Protein 1J55 (pdb70)

Sequence (88 aa):
MTELETAMGMIIDVFSRYSGSEGSTQTLTKGELKVLMEKELPGFLDAVDKLLKDLDANGDAQVDFSEFIVFVAAITSACHKYFEKAGL

InterPro domains:
  IPR001751 S100/Calcium binding protein 7/8-like, conserved site [PS00303] (57-78)
  IPR002048 EF-hand domain [PS50222] (49-84)
  IPR002048 EF-hand domain [SM00054] (53-81)
  IPR011992 EF-hand domain pair [SSF47473] (1-91)
  IPR013787 S100/CaBP-9k-type, calcium binding, subdomain [PF01023] (4-47)
  IPR013787 S100/CaBP-9k-type, calcium binding, subdomain [SM01394] (4-46)
  IPR034325 S-100 [cd00213] (2-89)

Structure (mmCIF, N/CA/C/O backbone):
data_1J55
#
_entry.id   1J55
#
_cell.length_a   60.827
_cell.length_b   60.827
_cell.length_c   47.610
_cell.angle_alpha   90
_cell.angle_beta   90
_cell.angle_gamma   90
#
_symmetry.space_group_name_H-M   'P 41 21 2'
#
loop_
_entity.id
_entity.type
_entity.pdbx_description
1 polymer 'S-100P PROTEIN'
2 non-polymer 'CALCIUM ION'
3 water water
#
loop_
_atom_site.group_PDB
_atom_site.id
_atom_site.type_symbol
_atom_site.label_atom_id
_atom_site.label_alt_id
_atom_site.label_comp_id
_atom_site.label_asym_id
_atom_site.label_entity_id
_atom_site.label_seq_id
_atom_site.pdbx_PDB_ins_code
_atom_site.Cartn_x
_atom_site.Cartn_y
_atom_site.Cartn_z
_atom_site.occupancy
_atom_site.B_iso_or_equiv
_atom_site.auth_seq_id
_atom_site.auth_comp_id
_atom_site.auth_asym_id
_atom_site.auth_atom_id
_atom_site.pdbx_PDB_model_num
ATOM 1 N N . MET A 1 1 ? 39.796 31.203 2.745 1.00 26.79 1 MET A N 1
ATOM 2 C CA . MET A 1 1 ? 38.534 31.636 3.370 1.00 23.59 1 MET A CA 1
ATOM 3 C C . MET A 1 1 ? 38.930 32.140 4.752 1.00 22.12 1 MET A C 1
ATOM 4 O O . MET A 1 1 ? 39.698 31.473 5.447 1.00 21.74 1 MET A O 1
ATOM 9 N N . THR A 1 2 ? 38.413 33.316 5.133 1.00 20.27 2 THR A N 1
ATOM 10 C CA . THR A 1 2 ? 38.715 33.931 6.416 1.00 18.53 2 THR A CA 1
ATOM 11 C C . THR A 1 2 ? 37.875 33.320 7.506 1.00 17.89 2 THR A C 1
ATOM 12 O O . THR A 1 2 ? 36.958 32.574 7.220 1.00 16.97 2 THR A O 1
ATOM 16 N N . GLU A 1 3 ? 38.154 33.679 8.759 1.00 16.89 3 GLU A N 1
ATOM 17 C CA . GLU A 1 3 ? 37.353 33.132 9.840 1.00 17.05 3 GLU A CA 1
ATOM 18 C C . GLU A 1 3 ? 35.904 33.590 9.754 1.00 14.63 3 GLU A C 1
ATOM 19 O O . GLU A 1 3 ? 34.983 32.794 9.920 1.00 15.71 3 GLU A O 1
ATOM 25 N N . LEU A 1 4 ? 35.704 34.868 9.474 1.00 15.92 4 LEU A N 1
ATOM 26 C CA . LEU A 1 4 ? 34.350 35.420 9.410 1.00 16.55 4 LEU A CA 1
ATOM 27 C C . LEU A 1 4 ? 33.593 34.889 8.176 1.00 17.82 4 LEU A C 1
ATOM 28 O O . LEU A 1 4 ? 32.411 34.611 8.269 1.00 18.20 4 LEU A O 1
ATOM 33 N N . GLU A 1 5 ? 34.259 34.770 7.019 1.00 18.19 5 GLU A N 1
ATOM 34 C CA . GLU A 1 5 ? 33.569 34.218 5.843 1.00 18.96 5 GLU A CA 1
ATOM 35 C C . GLU A 1 5 ? 33.168 32.755 6.126 1.00 17.70 5 GLU A C 1
ATOM 36 O O . GLU A 1 5 ? 32.099 32.287 5.720 1.00 18.58 5 GLU A O 1
ATOM 42 N N . THR A 1 6 ? 34.021 32.051 6.854 1.00 17.51 6 THR A N 1
ATOM 43 C CA . THR A 1 6 ? 33.742 30.649 7.198 1.00 15.03 6 THR A CA 1
ATOM 44 C C . THR A 1 6 ? 32.504 30.566 8.105 1.00 14.77 6 THR A C 1
ATOM 45 O O . THR A 1 6 ? 31.649 29.658 7.950 1.00 14.28 6 THR A O 1
ATOM 49 N N . ALA A 1 7 ? 32.407 31.489 9.074 1.00 14.29 7 ALA A N 1
ATOM 50 C CA . ALA A 1 7 ? 31.248 31.500 9.982 1.00 14.53 7 ALA A CA 1
ATOM 51 C C . ALA A 1 7 ? 29.983 31.752 9.164 1.00 13.34 7 ALA A C 1
ATOM 52 O O . ALA A 1 7 ? 28.978 31.090 9.361 1.00 15.13 7 ALA A O 1
ATOM 54 N N . MET A 1 8 ? 30.038 32.701 8.243 1.00 12.54 8 MET A N 1
ATOM 55 C CA . MET A 1 8 ? 28.881 32.975 7.399 1.00 15.52 8 MET A CA 1
ATOM 56 C C . MET A 1 8 ? 28.531 31.736 6.540 1.00 15.98 8 MET A C 1
ATOM 57 O O . MET A 1 8 ? 27.363 31.414 6.334 1.00 14.17 8 MET A O 1
ATOM 62 N N . GLY A 1 9 ? 29.548 31.076 6.005 1.00 14.54 9 GLY A N 1
ATOM 63 C CA . GLY A 1 9 ? 29.266 29.896 5.205 1.00 16.52 9 GLY A CA 1
ATOM 64 C C . GLY A 1 9 ? 28.656 28.778 6.055 1.00 16.35 9 GLY A C 1
ATOM 65 O O . GLY A 1 9 ? 27.854 27.950 5.597 1.00 16.65 9 GLY A O 1
ATOM 66 N N . MET A 1 10 ? 29.062 28.747 7.309 1.00 15.73 10 MET A N 1
ATOM 67 C CA . MET A 1 10 ? 28.573 27.747 8.223 1.00 16.46 10 MET A CA 1
ATOM 68 C C . MET A 1 10 ? 27.080 27.950 8.575 1.00 15.76 10 MET A C 1
ATOM 69 O O . MET A 1 10 ? 26.341 26.995 8.788 1.00 15.45 10 MET A O 1
ATOM 74 N N . ILE A 1 11 ? 26.628 29.189 8.656 1.00 15.04 11 ILE A N 1
ATOM 75 C CA . ILE A 1 11 ? 25.207 29.409 8.970 1.00 14.55 11 ILE A CA 1
ATOM 76 C C . ILE A 1 11 ? 24.399 28.993 7.739 1.00 13.93 11 ILE A C 1
ATOM 77 O O . ILE A 1 11 ? 23.363 28.330 7.830 1.00 13.18 11 ILE A O 1
ATOM 82 N N . ILE A 1 12 ? 24.894 29.354 6.564 1.00 12.81 12 ILE A N 1
ATOM 83 C CA . ILE A 1 12 ? 24.194 28.950 5.365 1.00 14.93 12 ILE A CA 1
ATOM 84 C C . ILE A 1 12 ? 24.166 27.417 5.288 1.00 13.44 12 ILE A C 1
ATOM 85 O O . ILE A 1 12 ? 23.143 26.832 4.922 1.00 14.03 12 ILE A O 1
ATOM 90 N N . ASP A 1 13 ? 25.278 26.786 5.650 1.00 14.96 13 ASP A N 1
ATOM 91 C CA . ASP A 1 13 ? 25.398 25.309 5.594 1.00 15.21 13 ASP A CA 1
ATOM 92 C C . ASP A 1 13 ? 24.336 24.725 6.506 1.00 14.88 13 ASP A C 1
ATOM 93 O O . ASP A 1 13 ? 23.566 23.849 6.090 1.00 14.53 13 ASP A O 1
ATOM 98 N N . VAL A 1 14 ? 24.291 25.216 7.744 1.00 14.93 14 VAL A N 1
ATOM 99 C CA . VAL A 1 14 ? 23.300 24.716 8.700 1.00 15.13 14 VAL A CA 1
ATOM 100 C C . VAL A 1 14 ? 21.911 24.849 8.141 1.00 14.82 14 VAL A C 1
ATOM 101 O O . VAL A 1 14 ? 21.166 23.858 8.091 1.00 16.40 14 VAL A O 1
ATOM 105 N N . PHE A 1 15 ? 21.551 26.035 7.674 1.00 13.74 15 PHE A N 1
ATOM 106 C CA . PHE A 1 15 ? 20.208 26.180 7.106 1.00 16.35 15 PHE A CA 1
ATOM 107 C C . PHE A 1 15 ? 19.853 25.167 5.991 1.00 16.67 15 PHE A C 1
ATOM 108 O O . PHE A 1 15 ? 18.776 24.538 6.010 1.00 16.99 15 PHE A O 1
ATOM 116 N N . SER A 1 16 ? 20.760 25.003 5.039 1.00 16.97 16 SER A N 1
ATOM 117 C CA . SER A 1 16 ? 20.533 24.088 3.927 1.00 19.72 16 SER A CA 1
ATOM 118 C C . SER A 1 16 ? 20.408 22.640 4.365 1.00 18.18 16 SER A C 1
ATOM 119 O O . SER A 1 16 ? 19.718 21.886 3.706 1.00 17.39 16 SER A O 1
ATOM 122 N N . ARG A 1 17 ? 21.056 22.2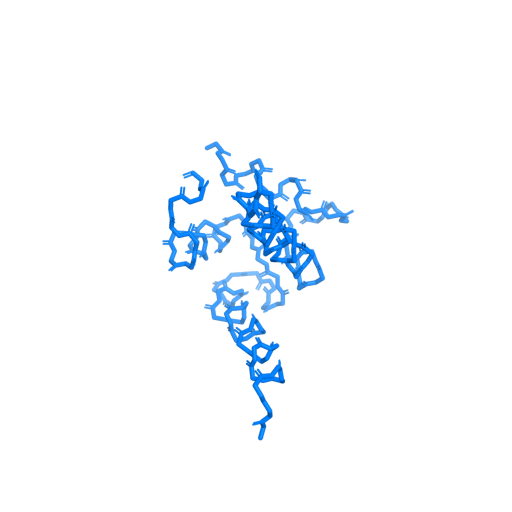37 5.461 1.00 19.39 17 ARG A N 1
ATOM 123 C CA . ARG A 1 17 ? 20.930 20.849 5.940 1.00 19.45 17 ARG A CA 1
ATOM 124 C C . ARG A 1 17 ? 19.530 20.499 6.463 1.00 18.43 17 ARG A C 1
ATOM 125 O O . ARG A 1 17 ? 19.169 19.316 6.562 1.00 18.84 17 ARG A O 1
ATOM 133 N N . TYR A 1 18 ? 18.722 21.491 6.782 1.00 17.73 18 TYR A N 1
ATOM 134 C CA . TYR A 1 18 ? 17.417 21.174 7.337 1.00 18.20 18 TYR A CA 1
ATOM 135 C C . TYR A 1 18 ? 16.230 21.665 6.536 1.00 19.71 18 TYR A C 1
ATOM 136 O O . TYR A 1 18 ? 15.112 21.277 6.826 1.00 19.32 18 TYR A O 1
ATOM 145 N N . SER A 1 19 ? 16.468 22.531 5.559 1.00 18.42 19 SER A N 1
ATOM 146 C CA . SER A 1 19 ? 15.381 23.115 4.803 1.00 20.30 19 SER A CA 1
ATOM 147 C C . SER A 1 19 ? 14.939 22.316 3.601 1.00 19.64 19 SER A C 1
ATOM 148 O O . SER A 1 19 ? 14.011 22.737 2.939 1.00 19.82 19 SER A O 1
ATOM 151 N N . GLY A 1 20 ? 15.614 21.191 3.340 1.00 19.84 20 GLY A N 1
ATOM 152 C CA . GLY A 1 20 ? 15.318 20.363 2.183 1.00 21.15 20 GLY A CA 1
ATOM 153 C C . GLY A 1 20 ? 14.486 19.104 2.362 1.00 22.50 20 GLY A C 1
ATOM 154 O O . GLY A 1 20 ? 14.238 18.408 1.404 1.00 24.16 20 GLY A O 1
ATOM 155 N N . SER A 1 21 ? 14.014 18.799 3.558 1.00 24.54 21 SER A N 1
ATOM 156 C CA . SER A 1 21 ? 13.247 17.575 3.689 1.00 25.24 21 SER A CA 1
ATOM 157 C C . SER A 1 21 ? 11.757 17.691 3.297 1.00 24.91 21 SER A C 1
ATOM 158 O O . SER A 1 21 ? 11.105 16.685 3.016 1.00 26.06 21 SER A O 1
ATOM 161 N N . GLU A 1 22 ? 11.202 18.901 3.252 1.00 22.93 22 GLU A N 1
ATOM 162 C CA . GLU A 1 22 ? 9.807 19.030 2.817 1.00 21.30 22 GLU A CA 1
ATOM 163 C C . GLU A 1 22 ? 9.481 20.426 2.327 1.00 19.62 22 GLU A C 1
ATOM 164 O O . GLU A 1 22 ? 10.092 21.411 2.756 1.00 14.67 22 GLU A O 1
ATOM 170 N N . GLY A 1 23 ? 8.536 20.479 1.388 1.00 20.42 23 GLY A N 1
ATOM 171 C CA . GLY A 1 23 ? 8.093 21.737 0.791 1.00 19.67 23 GLY A CA 1
ATOM 172 C C . GLY A 1 23 ? 9.262 22.430 0.113 1.00 19.52 23 GLY A C 1
ATOM 173 O O . GLY A 1 23 ? 10.163 21.775 -0.363 1.00 18.70 23 GLY A O 1
ATOM 174 N N . SER A 1 24 ? 9.252 23.752 0.087 1.00 19.04 24 SER A N 1
ATOM 175 C CA . SER A 1 24 ? 10.321 24.490 -0.554 1.00 20.24 24 SER A CA 1
ATOM 176 C C . SER A 1 24 ? 11.672 24.146 0.041 1.00 18.91 24 SER A C 1
ATOM 177 O O . SER A 1 24 ? 11.803 24.049 1.253 1.00 18.64 24 SER A O 1
ATOM 180 N N . THR A 1 25 ? 12.681 23.990 -0.813 1.00 19.21 25 THR A N 1
ATOM 181 C CA . THR A 1 25 ? 14.060 23.677 -0.364 1.00 19.07 25 THR A CA 1
ATOM 182 C C . THR A 1 25 ? 14.731 24.950 0.155 1.00 18.09 25 THR A C 1
ATOM 183 O O . THR A 1 25 ? 15.843 24.919 0.656 1.00 16.95 25 THR A O 1
ATOM 187 N N . GLN A 1 26 ? 14.054 26.080 0.028 1.00 16.13 26 GLN A N 1
ATOM 188 C CA . GLN A 1 26 ? 14.616 27.321 0.532 1.00 17.69 26 GLN A CA 1
ATOM 189 C C . GLN A 1 26 ? 13.965 27.776 1.864 1.00 16.56 26 GLN A C 1
ATOM 190 O O . GLN A 1 26 ? 14.265 28.871 2.367 1.00 15.73 26 GLN A O 1
ATOM 196 N N . THR A 1 27 ? 13.047 26.988 2.419 1.00 15.84 27 THR A N 1
ATOM 197 C CA . THR A 1 27 ? 12.461 27.425 3.678 1.00 14.23 27 THR A CA 1
ATOM 198 C C . THR A 1 27 ? 12.292 26.282 4.678 1.00 15.99 27 THR A C 1
ATOM 199 O O . THR A 1 27 ? 12.382 25.096 4.334 1.00 14.51 27 THR A O 1
ATOM 203 N N . LEU A 1 28 ? 12.069 26.661 5.932 1.00 13.28 28 LEU A N 1
ATOM 204 C CA . LEU A 1 28 ? 11.848 25.686 6.998 1.00 14.50 28 LEU A CA 1
ATOM 205 C C . LEU A 1 28 ? 10.375 25.652 7.349 1.00 13.78 28 LEU A C 1
ATOM 206 O O . LEU A 1 28 ? 9.786 26.699 7.586 1.00 14.33 28 LEU A O 1
ATOM 211 N N . THR A 1 29 ? 9.768 24.467 7.358 1.00 15.21 29 THR A N 1
ATOM 212 C CA . THR A 1 29 ? 8.345 24.357 7.770 1.00 14.63 29 THR A CA 1
ATOM 213 C C . THR A 1 29 ? 8.480 24.198 9.276 1.00 15.08 29 THR A C 1
ATOM 214 O O . THR A 1 29 ? 9.613 24.190 9.767 1.00 14.04 29 THR A O 1
ATOM 218 N N . LYS A 1 30 ? 7.366 24.028 9.999 1.00 14.08 30 LYS A N 1
ATOM 219 C CA . LYS A 1 30 ? 7.429 23.833 11.465 1.00 15.35 30 LYS A CA 1
ATOM 220 C C . LYS A 1 30 ? 8.181 22.529 11.765 1.00 16.04 30 LYS A C 1
ATOM 221 O O . LYS A 1 30 ? 8.975 22.431 12.711 1.00 15.35 30 LYS A O 1
ATOM 227 N N . GLY A 1 31 ? 7.976 21.519 10.938 1.00 14.00 31 GLY A N 1
ATOM 228 C CA . GLY A 1 31 ? 8.652 20.245 11.179 1.00 15.05 31 GLY A CA 1
ATOM 229 C C . GLY A 1 31 ? 10.157 20.322 11.015 1.00 15.50 31 GLY A C 1
ATOM 230 O O . GLY A 1 31 ? 10.925 19.800 11.848 1.00 15.02 31 GLY A O 1
ATOM 231 N N . GLU A 1 32 ? 10.597 20.986 9.951 1.00 14.88 32 GLU A N 1
ATOM 232 C CA . GLU A 1 32 ? 12.024 21.141 9.705 1.00 15.37 32 GLU A CA 1
ATOM 233 C C . GLU A 1 32 ? 12.653 21.997 10.804 1.00 15.87 32 GLU A C 1
ATOM 234 O O . GLU A 1 32 ? 13.760 21.704 11.261 1.00 16.98 32 GLU A O 1
ATOM 240 N N . LEU A 1 33 ? 11.959 23.055 11.217 1.00 15.17 33 LEU A N 1
ATOM 241 C CA . LEU A 1 33 ? 12.446 23.929 12.278 1.00 13.71 33 LEU A CA 1
ATOM 242 C C . LEU A 1 33 ? 12.604 23.130 13.588 1.00 16.08 33 LEU A C 1
ATOM 243 O O . LEU A 1 33 ? 13.549 23.324 14.323 1.00 16.28 33 LEU A O 1
ATOM 248 N N . LYS A 1 34 ? 11.630 22.276 13.909 1.00 16.86 34 LYS A N 1
ATOM 249 C CA . LYS A 1 34 ? 11.730 21.448 15.131 1.00 16.27 34 LYS A CA 1
ATOM 250 C C . LYS A 1 34 ? 13.040 20.628 15.103 1.00 15.92 34 LYS A C 1
ATOM 251 O O . LYS A 1 34 ? 13.784 20.592 16.096 1.00 15.31 34 LYS A O 1
ATOM 257 N N . VAL A 1 35 ? 13.317 19.971 13.966 1.00 15.50 35 VAL A N 1
ATOM 258 C CA . VAL A 1 35 ? 14.539 19.187 13.821 1.00 15.35 35 VAL A CA 1
ATOM 259 C C . VAL A 1 35 ? 15.782 20.087 13.889 1.00 15.32 35 VAL A C 1
ATOM 260 O O . VAL A 1 35 ? 16.726 19.776 14.605 1.00 15.25 35 VAL A O 1
ATOM 264 N N . LEU A 1 36 ? 15.797 21.195 13.154 1.00 14.68 36 LEU A N 1
ATOM 265 C CA . LEU A 1 36 ? 16.959 22.116 13.232 1.00 15.35 36 LEU A CA 1
ATOM 266 C C . LEU A 1 36 ? 17.214 22.570 14.701 1.00 16.42 36 LEU A C 1
ATOM 267 O O . LEU A 1 36 ? 18.368 22.580 15.186 1.00 15.45 36 LEU A O 1
ATOM 272 N N . MET A 1 37 ? 16.158 22.940 15.432 1.00 15.99 37 MET A N 1
ATOM 273 C CA . MET A 1 37 ? 16.361 23.375 16.813 1.00 16.38 37 MET A CA 1
ATOM 274 C C . MET A 1 37 ? 16.898 22.290 17.750 1.00 17.11 37 MET A C 1
ATOM 275 O O . MET A 1 37 ? 17.805 22.590 18.533 1.00 18.10 37 MET A O 1
ATOM 280 N N . GLU A 1 38 ? 16.357 21.060 17.695 1.00 18.49 38 GLU A N 1
ATOM 281 C CA . GLU A 1 38 ? 16.839 19.942 18.560 1.00 19.90 38 GLU A CA 1
ATOM 282 C C . GLU A 1 38 ? 18.268 19.560 18.212 1.00 19.83 38 GLU A C 1
ATOM 283 O O . GLU A 1 38 ? 19.065 19.204 19.104 1.00 19.41 38 GLU A O 1
ATOM 289 N N . LYS A 1 39 ? 18.628 19.655 16.929 1.00 18.43 39 LYS A N 1
ATOM 290 C CA . LYS A 1 39 ? 20.000 19.301 16.519 1.00 18.86 39 LYS A CA 1
ATOM 291 C C . LYS A 1 39 ? 21.077 20.411 16.610 1.00 18.53 39 LYS A C 1
ATOM 292 O O . LYS A 1 39 ? 22.235 20.114 16.945 1.00 18.29 39 LYS A O 1
ATOM 298 N N . GLU A 1 40 ? 20.705 21.673 16.321 1.00 15.10 40 GLU A N 1
ATOM 299 C CA . GLU A 1 40 ? 21.639 22.803 16.312 1.00 14.25 40 GLU A CA 1
ATOM 300 C C . GLU A 1 40 ? 21.582 23.760 17.511 1.00 15.09 40 GLU A C 1
ATOM 301 O O . GLU A 1 40 ? 22.599 24.376 17.875 1.00 15.94 40 GLU A O 1
ATOM 307 N N . LEU A 1 41 ? 20.409 23.900 18.108 1.00 14.60 41 LEU A N 1
ATOM 308 C CA . LEU A 1 41 ? 20.259 24.755 19.289 1.00 17.75 41 LEU A CA 1
ATOM 309 C C . LEU A 1 41 ? 19.553 23.954 20.376 1.00 17.76 41 LEU A C 1
ATOM 310 O O . LEU A 1 41 ? 18.556 24.410 20.913 1.00 18.26 41 LEU A O 1
ATOM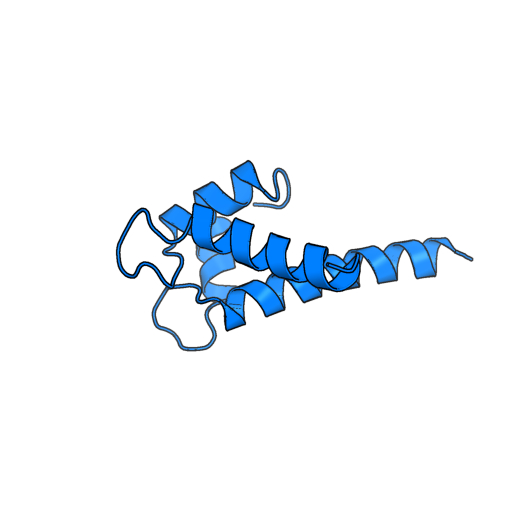 315 N N . PRO A 1 42 ? 20.076 22.752 20.719 1.00 20.52 42 PRO A N 1
ATOM 316 C CA . PRO A 1 42 ? 19.432 21.940 21.750 1.00 22.12 42 PRO A CA 1
ATOM 317 C C . PRO A 1 42 ? 19.306 22.685 23.058 1.00 23.94 42 PRO A C 1
ATOM 318 O O . PRO A 1 42 ? 20.195 23.460 23.433 1.00 26.37 42 PRO A O 1
ATOM 322 N N . GLY A 1 43 ? 18.179 22.462 23.718 1.00 24.93 43 GLY A N 1
ATOM 323 C CA . GLY A 1 43 ? 17.923 23.087 24.999 1.00 28.35 43 GLY A CA 1
ATOM 324 C C . GLY A 1 43 ? 17.365 24.499 24.894 1.00 29.09 43 GLY A C 1
ATOM 325 O O . GLY A 1 43 ? 16.930 25.039 25.894 1.00 29.95 43 GLY A O 1
ATOM 326 N N . PHE A 1 44 ? 17.389 25.105 23.707 1.00 28.40 44 PHE A N 1
ATOM 327 C CA . PHE A 1 44 ? 16.873 26.453 23.555 1.00 28.43 44 PHE A CA 1
ATOM 328 C C . PHE A 1 44 ? 15.371 26.531 23.802 1.00 29.32 44 PHE A C 1
ATOM 329 O O . 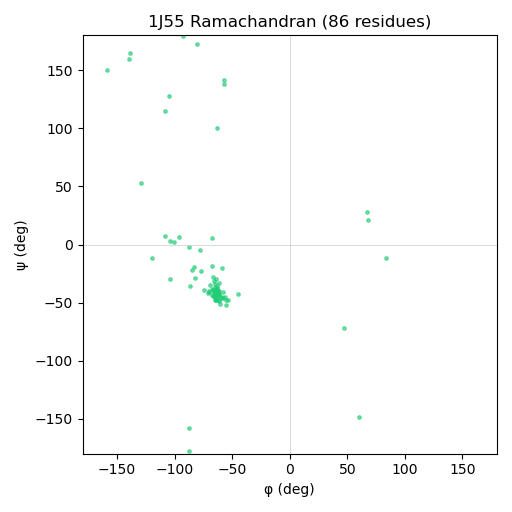PHE A 1 44 ? 14.899 27.444 24.472 1.00 30.55 44 PHE A O 1
ATOM 337 N N . LEU A 1 45 ? 14.624 25.591 23.247 1.00 30.86 45 LEU A N 1
ATOM 338 C CA . LEU A 1 45 ? 13.172 25.537 23.431 1.00 33.22 45 LEU A CA 1
ATOM 339 C C . LEU A 1 45 ? 12.866 24.727 24.703 1.00 33.19 45 LEU A C 1
ATOM 340 O O . LEU A 1 45 ? 13.578 23.757 24.998 1.00 33.36 45 LEU A O 1
ATOM 345 N N . ASP A 1 52 ? 4.316 22.885 21.665 1.00 40.03 52 ASP A N 1
ATOM 346 C CA . ASP A 1 52 ? 4.029 24.312 21.870 1.00 39.87 52 ASP A CA 1
ATOM 347 C C . ASP A 1 52 ? 5.121 25.246 21.284 1.00 36.79 52 ASP A C 1
ATOM 348 O O . ASP A 1 52 ? 4.943 25.950 20.289 1.00 35.81 52 ASP A O 1
ATOM 353 N N . ALA A 1 53 ? 6.254 25.231 21.957 1.00 35.21 53 ALA A N 1
ATOM 354 C CA . ALA A 1 53 ? 7.392 26.059 21.653 1.00 32.73 53 ALA A CA 1
ATOM 355 C C . ALA A 1 53 ? 7.807 26.184 20.185 1.00 31.15 53 ALA A C 1
ATOM 356 O O . ALA A 1 53 ? 8.144 27.269 19.748 1.00 29.91 53 ALA A O 1
ATOM 358 N N . VAL A 1 54 ? 7.812 25.083 19.437 1.00 30.20 54 VAL A N 1
ATOM 359 C CA . VAL A 1 54 ? 8.226 25.152 18.031 1.00 29.11 54 VAL A CA 1
ATOM 360 C C . VAL A 1 54 ? 7.242 25.954 17.172 1.00 27.11 54 VAL A C 1
ATOM 361 O O . VAL A 1 54 ? 7.659 26.764 16.351 1.00 25.25 54 VAL A O 1
ATOM 365 N N . ASP A 1 55 ? 5.943 25.742 17.363 1.00 24.70 55 ASP A N 1
ATOM 366 C CA . ASP A 1 55 ? 4.973 26.476 16.563 1.00 24.96 55 ASP A CA 1
ATOM 367 C C . ASP A 1 55 ? 5.020 27.970 16.947 1.00 23.45 55 ASP A C 1
ATOM 368 O O . ASP A 1 55 ? 4.910 28.803 16.076 1.00 21.88 55 ASP A O 1
ATOM 373 N N . LYS A 1 56 ? 5.188 28.296 18.234 1.00 21.71 56 LYS A N 1
ATOM 374 C CA . LYS A 1 56 ? 5.265 29.692 18.649 1.00 22.67 56 LYS A CA 1
ATOM 375 C C . LYS A 1 56 ? 6.546 30.315 18.058 1.00 20.59 56 LYS A C 1
ATOM 376 O O . LYS A 1 56 ? 6.549 31.474 17.648 1.00 21.57 56 LYS A O 1
ATOM 382 N N . LEU A 1 57 ? 7.635 29.549 18.037 1.00 19.46 57 LEU A N 1
ATOM 383 C CA . LEU A 1 57 ? 8.904 30.078 17.504 1.00 18.84 57 LE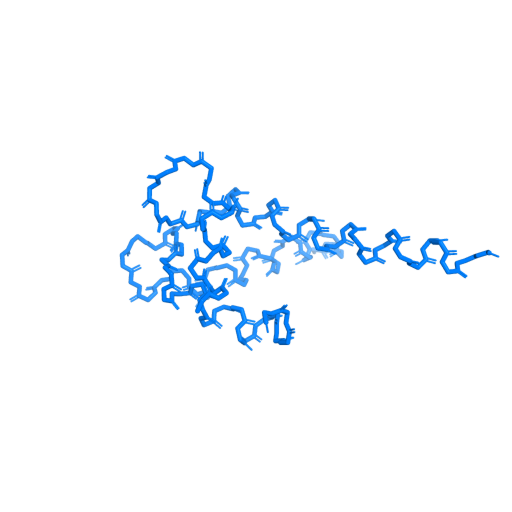U A CA 1
ATOM 384 C C . LEU A 1 57 ? 8.693 30.435 16.051 1.00 18.12 57 LEU A C 1
ATOM 385 O O . LEU A 1 57 ? 9.127 31.493 15.568 1.00 16.18 57 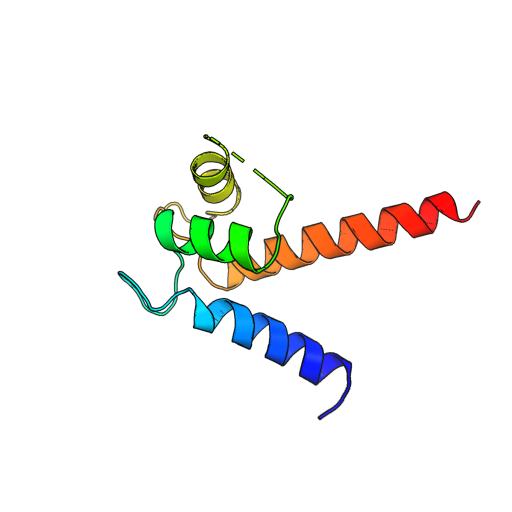LEU A O 1
ATOM 390 N N . LEU A 1 58 ? 8.079 29.509 15.316 1.00 17.33 58 LEU A N 1
ATOM 391 C CA . LEU A 1 58 ? 7.870 29.772 13.899 1.00 18.33 58 LEU A CA 1
ATOM 392 C C . LEU A 1 58 ? 7.022 31.054 13.667 1.00 17.69 58 LEU A C 1
ATOM 393 O O . LEU A 1 58 ? 7.370 31.908 12.841 1.00 16.54 58 LEU A O 1
ATOM 398 N N . LYS A 1 59 ? 5.946 31.188 14.433 1.00 18.79 59 LYS A N 1
ATOM 399 C CA . LYS A 1 59 ? 5.073 32.354 14.334 1.00 19.73 59 LYS A CA 1
ATOM 400 C C . LYS A 1 59 ? 5.842 33.627 14.682 1.00 18.49 59 LYS A C 1
ATOM 401 O O . LYS A 1 59 ? 5.576 34.679 14.127 1.00 18.95 59 LYS A O 1
ATOM 407 N N . ASP A 1 60 ? 6.806 33.527 15.596 1.00 19.07 60 ASP A N 1
ATOM 408 C CA . ASP A 1 60 ? 7.619 34.689 15.992 1.00 17.54 60 ASP A CA 1
ATOM 409 C C . ASP A 1 60 ? 8.573 35.133 14.882 1.00 18.26 60 ASP A C 1
ATOM 410 O O . ASP A 1 60 ? 8.792 36.339 14.664 1.00 16.39 60 ASP A O 1
ATOM 415 N N . LEU A 1 61 ? 9.176 34.149 14.217 1.00 17.67 61 LEU A N 1
ATOM 416 C CA . LEU A 1 61 ? 10.144 34.428 13.166 1.00 18.45 61 LEU A CA 1
ATOM 417 C C . LEU A 1 61 ? 9.557 34.750 11.779 1.00 18.57 61 LEU A C 1
ATOM 418 O O . LEU A 1 61 ? 10.171 35.474 10.973 1.00 18.74 61 LEU A O 1
ATOM 423 N N . ASP A 1 62 ? 8.383 34.186 11.505 1.00 19.17 62 ASP A N 1
ATOM 424 C CA . ASP A 1 62 ? 7.720 34.369 10.206 1.00 19.20 62 ASP A CA 1
ATOM 425 C C . ASP A 1 62 ? 7.365 35.824 9.974 1.00 18.85 62 ASP A C 1
ATOM 426 O O . ASP A 1 62 ? 6.383 36.276 10.490 1.00 21.55 62 ASP A O 1
ATOM 431 N N . ALA A 1 63 ? 8.141 36.558 9.198 1.00 19.45 63 ALA A N 1
ATOM 432 C CA . ALA A 1 63 ? 7.800 37.948 8.969 1.00 22.52 63 ALA A CA 1
ATOM 433 C C . ALA A 1 63 ? 6.795 38.156 7.839 1.00 23.69 63 ALA A C 1
ATOM 434 O O . ALA A 1 63 ? 6.126 39.194 7.778 1.00 25.43 63 ALA A O 1
ATOM 436 N N . ASN A 1 64 ? 6.680 37.208 6.926 1.00 24.72 64 ASN A N 1
ATOM 437 C CA . ASN A 1 64 ? 5.763 37.444 5.801 1.00 24.82 64 ASN A CA 1
ATOM 438 C C . ASN A 1 64 ? 4.501 36.636 5.824 1.00 26.07 64 ASN A C 1
ATOM 439 O O . ASN A 1 64 ? 3.742 36.654 4.857 1.00 28.71 64 ASN A O 1
ATOM 444 N N . GLY A 1 65 ? 4.278 35.916 6.911 1.00 23.84 65 GLY A N 1
ATOM 445 C CA . GLY A 1 65 ? 3.062 35.139 7.045 1.00 24.92 65 GLY A CA 1
ATOM 446 C C . GLY A 1 65 ? 2.823 33.939 6.118 1.00 25.05 65 GLY A C 1
ATOM 447 O O . GLY A 1 65 ? 1.664 33.619 5.854 1.00 24.68 65 GLY A O 1
ATOM 448 N N . ASP A 1 66 ? 3.873 33.284 5.617 1.00 21.98 66 ASP A N 1
ATOM 449 C CA . ASP A 1 66 ? 3.682 32.090 4.777 1.00 21.31 66 ASP A CA 1
ATOM 450 C C . ASP A 1 66 ? 3.800 30.800 5.609 1.00 20.58 66 ASP A C 1
ATOM 451 O O . ASP A 1 66 ? 3.769 29.689 5.066 1.00 21.87 66 ASP A O 1
ATOM 456 N N . ALA A 1 67 ? 3.909 30.935 6.923 1.00 18.52 67 ALA A N 1
ATOM 457 C CA . ALA A 1 67 ? 4.023 29.757 7.785 1.00 19.94 67 ALA A CA 1
ATOM 458 C C . ALA A 1 67 ? 5.341 28.963 7.626 1.00 18.43 67 ALA A C 1
ATOM 459 O O . ALA A 1 67 ? 5.441 27.790 8.013 1.00 19.78 67 ALA A O 1
ATOM 461 N N . GLN A 1 68 ? 6.36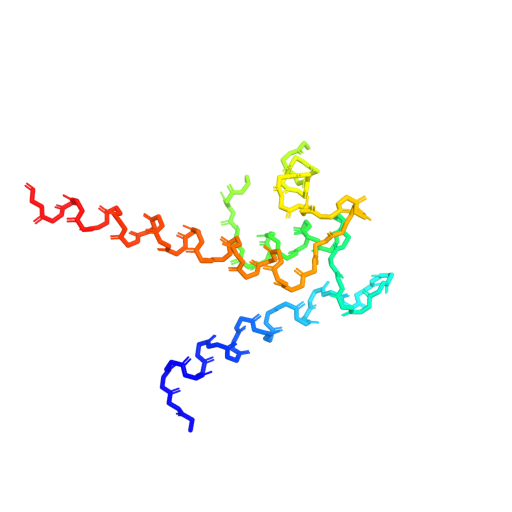5 29.624 7.096 1.00 19.03 68 GLN A N 1
ATOM 462 C CA . GLN A 1 68 ? 7.672 28.994 6.909 1.00 17.62 68 GLN A CA 1
ATOM 463 C C . GLN A 1 68 ? 8.757 30.000 7.268 1.00 16.58 68 GLN A C 1
ATOM 464 O O . GLN A 1 68 ? 8.513 31.229 7.255 1.00 17.00 68 GLN A O 1
ATOM 470 N N . VAL A 1 69 ? 9.941 29.483 7.558 1.00 12.36 69 VAL A N 1
ATOM 471 C CA . VAL A 1 69 ? 11.061 30.333 7.887 1.00 13.04 69 VAL A CA 1
ATOM 472 C C . VAL A 1 69 ? 12.058 30.309 6.745 1.00 13.27 69 VAL A C 1
ATOM 473 O O . VAL A 1 69 ? 12.662 29.262 6.448 1.00 11.21 69 VAL A O 1
ATOM 477 N N . ASP A 1 70 ? 12.234 31.460 6.110 1.00 13.96 70 ASP A N 1
ATOM 478 C CA . ASP A 1 70 ? 13.177 31.524 5.008 1.00 14.45 70 ASP A CA 1
ATOM 479 C C . ASP A 1 70 ? 14.539 31.953 5.552 1.00 13.71 70 ASP A C 1
ATOM 480 O O . ASP A 1 70 ? 14.710 32.159 6.779 1.00 13.84 70 ASP A O 1
ATOM 485 N N . PHE A 1 71 ? 15.517 32.046 4.674 1.00 13.55 71 PHE A N 1
ATOM 486 C CA . PHE A 1 71 ? 16.822 32.392 5.180 1.00 14.40 71 PHE A CA 1
ATOM 487 C C . PHE A 1 71 ? 16.901 33.748 5.849 1.00 15.21 71 PHE A C 1
ATOM 488 O O . PHE A 1 71 ? 17.513 33.846 6.895 1.00 16.61 71 PHE A O 1
ATOM 496 N N . SER A 1 72 ? 16.279 34.780 5.295 1.00 15.99 72 SER A N 1
ATOM 497 C CA . SER A 1 72 ? 16.336 36.102 5.942 1.00 17.51 72 SER A CA 1
ATOM 498 C C . SER A 1 72 ? 15.798 36.051 7.360 1.00 17.49 72 SER A C 1
ATOM 499 O O . SER A 1 72 ? 16.440 36.614 8.272 1.00 17.41 72 SER A O 1
ATOM 502 N N . GLU A 1 73 ? 14.637 35.394 7.540 1.00 14.55 73 GLU A N 1
ATOM 503 C CA . GLU A 1 73 ? 14.012 35.266 8.866 1.00 15.37 73 GLU A CA 1
ATOM 504 C C . GLU A 1 73 ? 14.923 34.462 9.821 1.00 14.86 73 GLU A C 1
ATOM 505 O O . GLU A 1 73 ? 15.102 34.792 11.000 1.00 15.10 73 GLU A O 1
ATOM 511 N N . PHE A 1 74 ? 15.510 33.409 9.288 1.00 14.46 74 PHE A N 1
ATOM 512 C CA . PHE A 1 74 ? 16.405 32.587 10.058 1.00 14.71 74 PHE A CA 1
ATOM 513 C C . PHE A 1 74 ? 17.675 33.348 10.481 1.00 13.59 74 PHE A C 1
ATOM 514 O O . PHE A 1 74 ? 18.043 33.316 11.636 1.00 16.53 74 PHE A O 1
ATOM 522 N N . ILE A 1 75 ? 18.340 34.049 9.586 1.00 15.14 75 ILE A N 1
ATOM 523 C CA . ILE A 1 75 ? 19.567 34.715 10.001 1.00 16.45 75 ILE A CA 1
ATOM 524 C C . ILE A 1 75 ? 19.295 35.842 11.015 1.00 16.94 75 ILE A C 1
ATOM 525 O O . ILE A 1 75 ? 20.138 36.131 11.860 1.00 17.86 75 ILE A O 1
ATOM 530 N N . VAL A 1 76 ? 18.117 36.450 10.961 1.00 16.75 76 VAL A N 1
ATOM 531 C CA . VAL A 1 76 ? 17.798 37.506 11.908 1.00 17.60 76 VAL A CA 1
ATOM 532 C C . VAL A 1 76 ? 17.708 36.843 13.290 1.00 17.53 76 VAL A C 1
ATOM 533 O O . VAL A 1 76 ? 18.182 37.381 14.300 1.00 15.69 76 VAL A O 1
ATOM 537 N N . PHE A 1 77 ? 17.131 35.654 13.323 1.00 15.37 77 PHE A N 1
ATOM 538 C CA . PHE A 1 77 ? 17.022 34.899 14.578 1.00 14.92 77 PHE A CA 1
ATOM 539 C C . PHE A 1 77 ? 18.406 34.510 15.137 1.00 15.11 77 PHE A C 1
ATOM 540 O O . PHE A 1 77 ? 18.655 34.654 16.366 1.00 13.08 77 PHE A O 1
ATOM 548 N N . VAL A 1 78 ? 19.284 33.990 14.257 1.00 12.37 78 VAL A N 1
ATOM 549 C CA . VAL A 1 78 ? 20.649 33.621 14.637 1.00 14.10 78 VAL A CA 1
ATOM 550 C C . VAL A 1 78 ? 21.410 34.815 15.200 1.00 14.83 78 VAL A C 1
ATOM 551 O O . VAL A 1 78 ? 22.150 34.704 16.200 1.00 15.51 78 VAL A O 1
ATOM 555 N N . ALA A 1 79 ? 21.218 35.968 14.566 1.00 15.59 79 ALA A N 1
ATOM 556 C CA . ALA A 1 79 ? 21.868 37.212 15.014 1.00 16.00 79 ALA A CA 1
ATOM 557 C C . ALA A 1 79 ? 21.407 37.627 16.394 1.00 16.47 79 ALA A C 1
ATOM 558 O O . ALA A 1 79 ? 22.212 38.046 17.212 1.00 14.02 79 ALA A O 1
ATOM 560 N N . ALA A 1 80 ? 20.097 37.528 16.627 1.00 16.63 80 ALA A N 1
ATOM 561 C CA . ALA A 1 80 ? 19.513 37.924 17.893 1.00 17.21 80 ALA A CA 1
ATOM 562 C C . ALA A 1 80 ? 20.088 37.067 19.041 1.00 17.36 80 ALA A C 1
ATOM 563 O O . ALA A 1 80 ? 20.499 37.600 20.083 1.00 16.28 80 ALA A O 1
ATOM 565 N N . ILE A 1 81 ? 20.097 35.747 18.842 1.00 15.33 81 ILE A N 1
ATOM 566 C CA . ILE A 1 81 ? 20.644 34.826 19.833 1.00 17.42 81 ILE A CA 1
ATOM 567 C C . ILE A 1 81 ? 22.113 35.138 20.092 1.00 14.92 81 ILE A C 1
ATOM 568 O O . ILE A 1 81 ? 22.572 35.165 21.223 1.00 17.14 81 ILE A O 1
ATOM 573 N N . THR A 1 82 ? 22.863 35.341 19.019 1.00 14.88 82 THR A N 1
ATOM 574 C CA . THR A 1 82 ? 24.287 35.643 19.154 1.00 13.70 82 THR A CA 1
ATOM 575 C C . THR A 1 82 ? 24.483 36.983 19.895 1.00 14.44 82 THR A C 1
ATOM 576 O O . THR A 1 82 ? 25.305 37.073 20.813 1.00 14.33 82 THR A O 1
ATOM 580 N N . SER A 1 83 ? 23.682 38.000 19.541 1.00 13.12 83 SER A N 1
ATOM 581 C CA . SER A 1 83 ? 23.785 39.301 20.205 1.00 14.36 83 SER A CA 1
ATOM 582 C C . SER A 1 83 ? 23.459 39.158 21.694 1.00 13.59 83 SER A C 1
ATOM 583 O O . SER A 1 83 ? 24.083 39.786 22.519 1.00 12.30 83 SER A O 1
ATOM 586 N N . ALA A 1 84 ? 22.463 38.343 22.025 1.00 14.22 84 ALA A N 1
ATOM 587 C CA . ALA A 1 84 ? 22.084 38.164 23.436 1.00 16.88 84 ALA A CA 1
ATOM 588 C C . ALA A 1 84 ? 23.241 37.529 24.226 1.00 17.64 84 ALA A C 1
ATOM 589 O O . ALA A 1 84 ? 23.482 37.878 25.371 1.00 18.76 84 ALA A O 1
ATOM 591 N N . CYS A 1 85 ? 23.953 36.598 23.612 1.00 18.63 85 CYS A N 1
ATOM 592 C CA . CYS A 1 85 ? 25.110 35.958 24.272 1.00 18.67 85 CYS A CA 1
ATOM 593 C C . CYS A 1 85 ? 26.210 36.978 24.543 1.00 18.39 85 CYS A C 1
ATOM 594 O O . CYS A 1 85 ? 26.735 37.059 25.655 1.00 18.77 85 CYS A O 1
ATOM 597 N N . HIS A 1 86 ? 26.544 37.771 23.532 1.00 16.44 86 HIS A N 1
ATOM 598 C CA . HIS A 1 86 ? 27.584 38.760 23.660 1.00 15.70 86 HIS A CA 1
ATOM 599 C C . HIS A 1 86 ? 27.237 39.853 24.689 1.00 16.38 86 HIS A C 1
ATOM 600 O O . HIS A 1 86 ? 28.119 40.323 25.448 1.00 15.78 86 HIS A O 1
ATOM 607 N N . LYS A 1 87 ? 25.970 40.270 24.726 1.00 13.41 87 LYS A N 1
ATOM 608 C CA . LYS A 1 87 ? 25.524 41.272 25.690 1.00 14.67 87 LYS A CA 1
ATOM 609 C C . LYS A 1 87 ? 25.645 40.732 27.124 1.00 15.84 87 LYS A C 1
ATOM 610 O O . LYS A 1 87 ? 25.952 41.448 28.071 1.00 14.40 87 LYS A O 1
ATOM 616 N N . TYR A 1 88 ? 25.370 39.458 27.288 1.00 16.62 88 TYR A N 1
ATOM 617 C CA . TYR A 1 88 ? 25.437 38.889 28.624 1.00 18.98 88 TYR A CA 1
ATOM 618 C C . TYR A 1 88 ? 26.863 38.906 29.208 1.00 20.02 88 TYR A C 1
ATOM 619 O O . TYR A 1 88 ? 27.032 39.263 30.367 1.00 19.44 88 TYR A O 1
ATOM 628 N N . PHE A 1 89 ? 27.865 38.502 28.430 1.00 19.54 89 P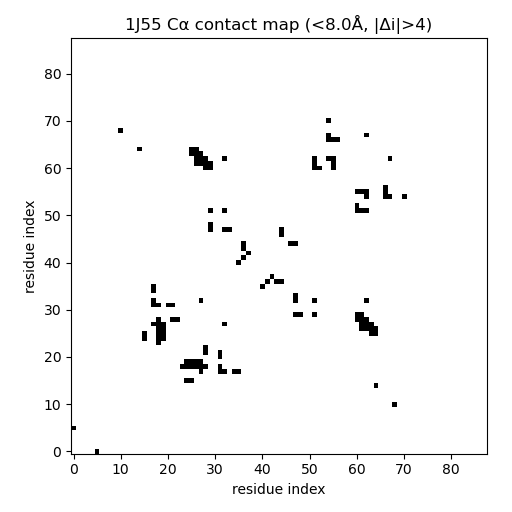HE A N 1
ATOM 629 C CA . PHE A 1 89 ? 29.220 38.477 28.960 1.00 22.50 89 PHE A CA 1
ATOM 630 C C . PHE A 1 89 ? 29.820 39.855 29.022 1.00 22.28 89 PHE A C 1
ATOM 631 O O . PHE A 1 89 ? 30.710 40.100 29.843 1.00 24.20 89 PHE A O 1
ATOM 639 N N . GLU A 1 90 ? 29.291 40.764 28.208 1.00 23.17 90 GLU A N 1
ATOM 640 C CA . GLU A 1 90 ? 29.721 42.163 28.250 1.00 23.39 90 GLU A CA 1
ATOM 641 C C . GLU A 1 90 ? 29.343 42.702 29.632 1.00 24.98 90 GLU A C 1
ATOM 642 O O . GLU A 1 90 ? 30.138 43.355 30.274 1.00 24.60 90 GLU A O 1
ATOM 648 N N . LYS A 1 91 ? 28.136 42.378 30.109 1.00 26.09 91 LYS A N 1
ATOM 649 C CA . LYS A 1 91 ? 27.681 42.824 31.423 1.00 27.66 91 LYS A CA 1
ATOM 650 C C . LYS A 1 91 ? 28.340 42.066 32.569 1.00 27.67 91 LYS A C 1
ATOM 651 O O . LYS A 1 91 ? 28.640 42.670 33.591 1.00 26.24 91 LYS A O 1
ATOM 657 N N . ALA A 1 92 ? 28.552 40.756 32.424 1.00 28.20 92 ALA A N 1
ATOM 658 C CA . ALA A 1 92 ? 29.203 39.990 33.506 1.00 28.98 92 ALA A CA 1
ATOM 659 C C . ALA A 1 92 ? 30.577 40.603 33.751 1.00 30.89 92 ALA A C 1
ATOM 660 O O . ALA A 1 92 ? 31.171 40.436 34.823 1.00 30.50 92 ALA A O 1
ATOM 662 N N . GLY A 1 93 ? 31.032 41.337 32.739 1.00 33.24 93 GLY A N 1
ATOM 663 C CA . GLY A 1 93 ? 32.324 42.012 32.718 1.00 36.22 93 GLY A CA 1
ATOM 664 C C . GLY A 1 93 ? 32.599 43.171 33.647 1.00 37.83 93 GLY A C 1
ATOM 665 O O . GLY A 1 93 ? 33.621 43.838 33.519 1.00 38.14 93 GLY A O 1
ATOM 666 N N . LEU A 1 94 ? 31.669 43.452 34.544 1.00 40.67 94 LEU A N 1
ATOM 667 C CA . LEU A 1 94 ? 31.888 44.461 35.574 1.00 41.97 94 LEU A CA 1
ATOM 668 C C . LEU A 1 94 ? 30.746 44.524 36.570 1.00 42.69 94 LEU A C 1
ATOM 669 O O . LEU A 1 94 ? 30.976 44.671 37.774 1.00 42.69 94 LEU A O 1
#

Foldseek 3Di:
DDPVVVVVVVLVVLLQVQQPPDDDSQWAALVSQVVSCCPPVNPPEVGSQVVQVVLDPPPPRIHGPVSVVVVVVVVVVVVVVVVVVVVD

Secondary structure (DSSP, 8-state):
--HHHHHHHHHHHHHHHHTTSSS-TTEE-HHHHHHHHHHHSTT---HHHHHHHHH-SSSSSSEEHHHHHHHHHHHHHHHHHHHHHHT-

GO terms:
  GO:0005634 nucleus (C, IDA)
  GO:0000287 magnesium ion binding (F, TAS)
  GO:0005737 cytoplasm (C, TAS)
  GO:0048306 calcium-dependent protein binding (F, IPI)
  GO:0005509 calcium ion binding (F, TAS)
  GO:0034774 secretory granule lumen (C, TAS)
  GO:0005576 extracellular region (C, TAS)
  GO:0005515 protein binding (F, IPI)
  GO:0005737 cytoplasm (C, IDA)
  GO:0045296 cadherin binding (F, HDA)
  GO:0005654 nucleoplasm (C, IDA)
  GO:0042803 protein homodimerization activity (F, IDA)
  GO:0070062 extracellular exosome (C, HDA)
  GO:0043542 endothelial cell migration (P, IMP)

B-factor: mean 20.83, std 7.08, range [7.91, 52.65]

Nearest PDB structures (foldseek):
  1j55-assembly1_A-2  TM=1.011E+00  e=2.720E-16  Homo sapiens
  5k89-assembly2_H-3  TM=9.717E-01  e=6.177E-10  Homo sapiens
  6wn7-assembly3_F  TM=9.254E-01  e=1.585E-08  Homo sapiens
  3m0w-assembly2_B  TM=9.307E-01  e=2.089E-08  Homo sapiens
  3ko0-assembly9_Q  TM=9.085E-01  e=1.257E-07  Homo sapiens

Radius of gyration: 14.08 Å; Cα contacts (8 Å, |Δi|>4): 68; chains: 1; bounding box: 36×27×36 Å

CATH classification: 1.10.238.10

Organism: Homo sapiens (NCBI:txid9606)

Solvent-accessible surface area: 6276 Å² total; per-residue (Å²): 186,79,161,130,84,55,44,106,28,107,44,96,58,29,11,67,169,31,2,46,100,91,65,51,91,131,15,0,27,103,35,6,0,96,70,1,3,96,148,69,52,95,77,98,85,166,45,22,45,143,14,11,141,118,27,25,94,95,66,58,64,48,0,41,65,77,16,6,60,102,15,30,57,56,43,81,59,60,69,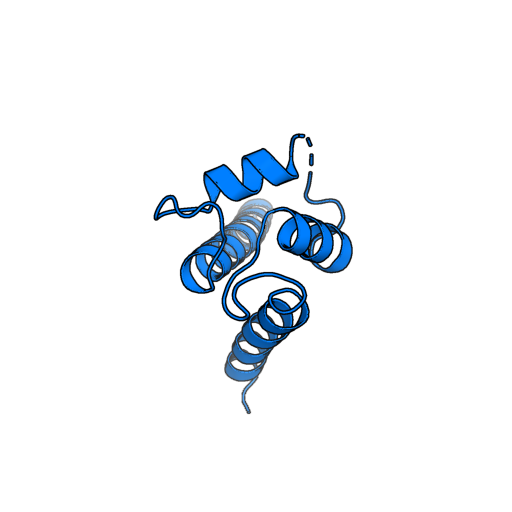131,120,149,141,106,132,75,59,207